Protein AF-A0A4Y6UTY7-F1 (afdb_monomer)

Radius of gyration: 13.92 Å; Cα contacts (8 Å, |Δi|>4): 95; chains: 1; bounding box: 33×20×44 Å

Foldseek 3Di:
DDWWKWKWFAFPVGDIDIATDDPVCVVVCVVPLVPDQWDAGPNDIDGSVRTPDMDMDIDPDDDDDDDDPD

Structure (mmCIF, N/CA/C/O backbone):
data_AF-A0A4Y6UTY7-F1
#
_entry.id   AF-A0A4Y6UTY7-F1
#
loop_
_atom_site.group_PDB
_atom_site.id
_atom_site.type_symbol
_atom_site.label_atom_id
_atom_site.label_alt_id
_atom_site.label_comp_id
_atom_site.label_asym_id
_atom_site.label_entity_id
_atom_site.label_seq_id
_atom_site.pdbx_PDB_ins_code
_atom_site.Cartn_x
_atom_site.Cartn_y
_atom_site.Cartn_z
_atom_site.occupancy
_atom_site.B_iso_or_equiv
_atom_site.auth_seq_id
_atom_site.auth_comp_id
_atom_site.auth_asym_id
_atom_site.auth_atom_id
_atom_site.pdbx_PDB_model_num
ATOM 1 N N . MET A 1 1 ? 18.937 -0.193 -17.989 1.00 49.69 1 MET A N 1
ATOM 2 C CA . MET A 1 1 ? 17.760 0.687 -17.862 1.00 49.69 1 MET A CA 1
ATOM 3 C C . MET A 1 1 ? 17.122 0.309 -16.540 1.00 49.69 1 MET A C 1
ATOM 5 O O . MET A 1 1 ? 17.187 -0.868 -16.215 1.00 49.69 1 MET A O 1
ATOM 9 N N . GLU A 1 2 ? 16.695 1.281 -15.737 1.00 55.12 2 GLU A N 1
ATOM 10 C CA . GLU A 1 2 ? 16.220 1.045 -14.364 1.00 55.12 2 GLU A CA 1
ATOM 11 C C . GLU A 1 2 ? 14.839 0.372 -14.403 1.00 55.12 2 GLU A C 1
ATOM 13 O O . GLU A 1 2 ? 13.925 0.875 -15.054 1.00 55.12 2 GLU A O 1
ATOM 18 N N . GLU A 1 3 ? 14.721 -0.800 -13.778 1.00 59.09 3 GLU A N 1
ATOM 19 C CA . GLU A 1 3 ? 13.464 -1.536 -13.607 1.00 59.09 3 GLU A CA 1
ATOM 20 C C . GLU A 1 3 ? 12.502 -0.689 -12.761 1.00 59.09 3 GLU A C 1
ATOM 22 O O . GLU A 1 3 ? 12.916 -0.054 -11.791 1.00 59.09 3 GLU A O 1
ATOM 27 N N . THR A 1 4 ? 11.230 -0.611 -13.161 1.00 74.56 4 THR A N 1
ATOM 28 C CA . THR A 1 4 ? 10.224 0.160 -12.415 1.00 74.56 4 THR A CA 1
ATOM 29 C C . THR A 1 4 ? 9.362 -0.800 -11.610 1.00 74.56 4 THR A C 1
ATOM 31 O O . THR A 1 4 ? 8.606 -1.588 -12.182 1.00 74.56 4 THR A O 1
ATOM 34 N N . THR A 1 5 ? 9.457 -0.726 -10.286 1.00 82.94 5 THR A N 1
ATOM 35 C CA . THR A 1 5 ? 8.587 -1.481 -9.380 1.00 82.94 5 THR A CA 1
ATOM 36 C C . THR A 1 5 ? 7.235 -0.787 -9.278 1.00 82.94 5 THR A C 1
ATOM 38 O O . THR A 1 5 ? 7.149 0.433 -9.151 1.00 82.94 5 THR A O 1
ATOM 41 N N . VAL A 1 6 ? 6.156 -1.560 -9.336 1.00 86.00 6 VAL A N 1
ATOM 42 C CA . VAL A 1 6 ? 4.786 -1.063 -9.196 1.00 86.00 6 VAL A CA 1
ATOM 43 C C . VAL A 1 6 ? 4.082 -1.822 -8.083 1.00 86.00 6 VAL A C 1
ATOM 45 O O . VAL A 1 6 ? 4.230 -3.040 -7.943 1.00 86.00 6 VAL A O 1
ATOM 48 N N . ILE A 1 7 ? 3.302 -1.095 -7.285 1.00 88.75 7 ILE A N 1
ATOM 49 C CA . ILE A 1 7 ? 2.360 -1.664 -6.323 1.00 88.75 7 ILE A CA 1
ATOM 50 C C . ILE A 1 7 ? 0.940 -1.520 -6.864 1.00 88.75 7 ILE A C 1
ATOM 52 O O . ILE A 1 7 ? 0.517 -0.427 -7.237 1.00 88.75 7 ILE A O 1
ATOM 56 N N . ALA A 1 8 ? 0.193 -2.621 -6.861 1.00 89.56 8 ALA A N 1
ATOM 57 C CA . ALA A 1 8 ? -1.250 -2.604 -7.061 1.00 89.56 8 ALA A CA 1
ATOM 58 C C . ALA A 1 8 ? -1.953 -2.809 -5.718 1.00 89.56 8 ALA A C 1
ATOM 60 O O . ALA A 1 8 ? -1.709 -3.792 -5.009 1.00 89.56 8 ALA A O 1
ATOM 61 N N . ILE A 1 9 ? -2.838 -1.878 -5.373 1.00 90.06 9 ILE A N 1
ATOM 62 C CA . ILE A 1 9 ? -3.584 -1.855 -4.116 1.00 90.06 9 ILE A CA 1
ATOM 63 C C . ILE A 1 9 ? -5.059 -2.062 -4.432 1.00 90.06 9 ILE A C 1
ATOM 65 O O . ILE A 1 9 ? -5.671 -1.272 -5.151 1.00 90.06 9 ILE A O 1
ATOM 69 N N . HIS A 1 10 ? -5.641 -3.117 -3.866 1.00 91.06 10 HIS A N 1
ATOM 70 C CA . HIS A 1 10 ? -7.072 -3.363 -3.950 1.00 91.06 10 HIS A CA 1
ATOM 71 C C . HIS A 1 10 ? -7.784 -2.918 -2.692 1.00 91.06 10 HIS A C 1
ATOM 73 O O . HIS A 1 10 ? -7.531 -3.434 -1.596 1.00 91.06 10 HIS A O 1
ATOM 79 N N . PHE A 1 11 ? -8.742 -2.021 -2.876 1.00 90.88 11 PHE A N 1
ATOM 80 C CA . PHE A 1 11 ? -9.575 -1.518 -1.806 1.00 90.88 11 PHE A CA 1
ATOM 81 C C . PHE A 1 11 ? -10.806 -2.398 -1.571 1.00 90.88 11 PHE A C 1
ATOM 83 O O . PHE A 1 11 ? -11.197 -3.251 -2.373 1.00 90.88 11 PHE A O 1
ATOM 90 N N . THR A 1 12 ? -11.409 -2.226 -0.401 1.00 90.12 12 THR A N 1
ATOM 91 C CA . THR A 1 12 ? -12.593 -2.982 0.032 1.00 90.12 12 THR A CA 1
ATOM 92 C C . THR A 1 12 ? -13.869 -2.601 -0.720 1.00 90.12 12 THR A C 1
ATOM 94 O O . THR A 1 12 ? -14.782 -3.423 -0.798 1.00 90.12 12 THR A O 1
ATOM 97 N N . ASP A 1 13 ? -13.920 -1.405 -1.303 1.00 90.88 13 ASP A N 1
ATOM 98 C CA . ASP A 1 13 ? -14.987 -0.929 -2.197 1.00 90.88 13 ASP A CA 1
ATOM 99 C C . ASP A 1 13 ? -14.871 -1.471 -3.634 1.00 90.88 13 ASP A C 1
ATOM 101 O O . ASP A 1 13 ? -15.825 -1.368 -4.405 1.00 90.88 13 ASP A O 1
ATOM 105 N N . GLY A 1 14 ? -13.753 -2.124 -3.963 1.00 88.38 14 GLY A N 1
ATOM 106 C CA . GLY A 1 14 ? -13.480 -2.700 -5.276 1.00 88.38 14 GLY A CA 1
ATOM 107 C C . GLY A 1 14 ? -12.651 -1.808 -6.199 1.00 88.38 14 GLY A C 1
ATOM 108 O O . GLY A 1 14 ? -12.396 -2.227 -7.327 1.00 88.38 14 GLY A O 1
ATOM 109 N N . GLU A 1 15 ? -12.218 -0.626 -5.751 1.00 90.88 15 GLU A N 1
ATOM 110 C CA . GLU A 1 15 ? -11.287 0.208 -6.512 1.00 90.88 15 GLU A CA 1
ATOM 111 C C . GLU A 1 15 ? -9.871 -0.397 -6.522 1.00 90.88 15 GLU A C 1
ATOM 113 O O . GLU A 1 15 ? -9.446 -1.088 -5.587 1.00 90.88 15 GLU A O 1
ATOM 118 N N . VAL A 1 16 ? -9.144 -0.137 -7.612 1.00 89.50 16 VAL A N 1
ATOM 119 C CA . VAL A 1 16 ? -7.753 -0.557 -7.813 1.00 89.50 16 VAL A CA 1
ATOM 120 C C . VAL A 1 16 ? -6.905 0.685 -8.023 1.00 89.50 16 VAL A C 1
ATOM 122 O O . VAL A 1 16 ? -7.256 1.529 -8.848 1.00 89.50 16 VAL A O 1
ATOM 125 N N . LEU A 1 17 ? -5.797 0.786 -7.295 1.00 89.50 17 LEU A N 1
ATOM 126 C CA . LEU A 1 17 ? -4.813 1.849 -7.467 1.00 89.50 17 LEU A CA 1
ATOM 127 C C . LEU A 1 17 ? -3.447 1.239 -7.765 1.00 89.50 17 LEU A C 1
ATOM 129 O O . LEU A 1 17 ? -2.941 0.439 -6.981 1.00 89.50 17 LEU A O 1
ATOM 133 N N . GLU A 1 18 ? -2.869 1.630 -8.895 1.00 89.62 18 GLU A N 1
ATOM 134 C CA . GLU A 1 18 ? -1.534 1.225 -9.332 1.00 89.62 18 GLU A CA 1
ATOM 135 C C . GLU A 1 18 ? -0.591 2.424 -9.204 1.00 89.62 18 GLU A C 1
ATOM 137 O O . GLU A 1 18 ? -0.874 3.492 -9.750 1.00 89.62 18 GLU A O 1
ATOM 142 N N . LEU A 1 19 ? 0.504 2.258 -8.459 1.00 88.31 19 LEU A N 1
ATOM 143 C CA . LEU A 1 19 ? 1.490 3.311 -8.199 1.00 88.31 19 LEU A CA 1
ATOM 144 C C . LEU A 1 19 ? 2.896 2.806 -8.504 1.00 88.31 19 LEU A C 1
ATOM 146 O O . LEU A 1 19 ? 3.273 1.713 -8.075 1.00 88.31 19 LEU A O 1
ATOM 150 N N . GLY A 1 20 ? 3.675 3.618 -9.214 1.00 87.31 20 GLY A N 1
ATOM 151 C CA . GLY A 1 20 ? 5.106 3.385 -9.366 1.00 87.31 20 GLY A CA 1
ATOM 152 C C . GLY A 1 20 ? 5.817 3.682 -8.052 1.00 87.31 20 GLY A C 1
ATOM 153 O O . GLY A 1 20 ? 5.567 4.715 -7.438 1.00 87.31 20 GLY A O 1
ATOM 154 N N . ILE A 1 21 ? 6.684 2.773 -7.621 1.00 86.19 21 ILE A N 1
ATOM 155 C CA . ILE A 1 21 ? 7.464 2.911 -6.393 1.00 86.19 21 ILE A CA 1
ATOM 156 C C . ILE A 1 21 ? 8.919 2.528 -6.641 1.00 86.19 21 ILE A C 1
ATOM 158 O O . ILE A 1 21 ? 9.250 1.748 -7.535 1.00 86.19 21 ILE A O 1
ATOM 162 N N . THR A 1 22 ? 9.803 3.070 -5.818 1.00 84.94 22 THR A N 1
ATOM 163 C CA . THR A 1 22 ? 11.217 2.682 -5.800 1.00 84.94 22 THR A CA 1
ATOM 164 C C . THR A 1 22 ? 11.456 1.425 -4.951 1.00 84.94 22 THR A C 1
ATOM 166 O O . THR A 1 22 ? 10.610 1.031 -4.147 1.00 84.94 22 THR A O 1
ATOM 169 N N . GLU A 1 23 ? 12.629 0.795 -5.092 1.00 81.06 23 GLU A N 1
ATOM 170 C CA . GLU A 1 23 ? 13.034 -0.351 -4.255 1.00 81.06 23 GLU A CA 1
ATOM 171 C C . GLU A 1 23 ? 13.080 0.016 -2.757 1.00 81.06 23 GLU A C 1
ATOM 173 O O . GLU A 1 23 ? 12.604 -0.741 -1.914 1.00 81.06 23 GLU A O 1
ATOM 178 N N . GLU A 1 24 ? 13.553 1.222 -2.422 1.00 83.31 24 GLU A N 1
ATOM 179 C CA . GLU A 1 24 ? 13.573 1.722 -1.038 1.00 83.31 24 GLU A CA 1
ATOM 180 C C . GLU A 1 24 ? 12.151 1.886 -0.469 1.00 83.31 24 GLU A C 1
ATOM 182 O O . GLU A 1 24 ? 11.887 1.554 0.690 1.00 83.31 24 GLU A O 1
ATOM 187 N N . GLU A 1 25 ? 11.208 2.371 -1.282 1.00 85.12 25 GLU A N 1
ATOM 188 C CA . GLU A 1 25 ? 9.804 2.466 -0.880 1.00 85.12 25 GLU A CA 1
ATOM 189 C C . GLU A 1 25 ? 9.177 1.087 -0.694 1.00 85.12 25 GLU A C 1
ATOM 191 O O . GLU A 1 25 ? 8.462 0.884 0.284 1.00 85.12 25 GLU A O 1
ATOM 196 N N . PHE A 1 26 ? 9.473 0.128 -1.573 1.00 83.25 26 PHE A N 1
ATOM 197 C CA . PHE A 1 26 ? 9.001 -1.250 -1.444 1.00 83.25 26 PHE A CA 1
ATOM 198 C C . PHE A 1 26 ? 9.373 -1.860 -0.084 1.00 83.25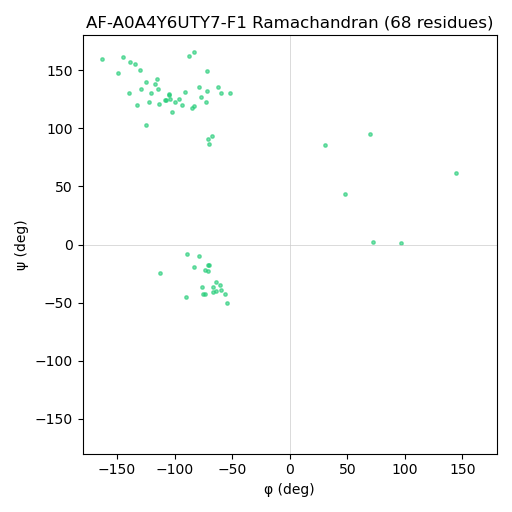 26 PHE A C 1
ATOM 200 O O . PHE A 1 26 ? 8.493 -2.354 0.628 1.00 83.25 26 PHE A O 1
ATOM 207 N N . GLU A 1 27 ? 10.644 -1.765 0.319 1.00 83.38 27 GLU A N 1
ATOM 208 C CA . GLU A 1 27 ? 11.108 -2.311 1.602 1.00 83.38 27 GLU A CA 1
ATOM 209 C C . GLU A 1 27 ? 10.456 -1.619 2.809 1.00 83.38 27 GLU A C 1
ATOM 211 O O . GLU A 1 27 ? 10.208 -2.247 3.843 1.00 83.38 27 GLU A O 1
ATOM 216 N N . ARG A 1 28 ? 10.145 -0.323 2.687 1.00 85.75 28 ARG A N 1
ATOM 217 C CA . ARG A 1 28 ? 9.484 0.450 3.746 1.00 85.75 28 ARG A CA 1
ATOM 218 C C . ARG A 1 28 ? 7.991 0.121 3.856 1.00 85.75 28 ARG A C 1
ATOM 220 O O . ARG A 1 28 ? 7.467 -0.021 4.965 1.00 85.75 28 ARG A O 1
ATOM 227 N N . LEU A 1 29 ? 7.307 -0.008 2.719 1.00 82.94 29 LEU A N 1
ATOM 228 C CA . LEU A 1 29 ? 5.848 -0.100 2.636 1.00 82.94 29 LEU A CA 1
ATOM 229 C C . LEU A 1 29 ? 5.278 -1.374 3.253 1.00 82.94 29 LEU A C 1
ATOM 231 O O . LEU A 1 29 ? 4.226 -1.301 3.889 1.00 82.94 29 LEU A O 1
ATOM 235 N N . ASP A 1 30 ? 5.962 -2.512 3.128 1.00 76.75 30 ASP A N 1
ATOM 236 C CA . ASP A 1 30 ? 5.505 -3.777 3.725 1.00 76.75 30 ASP A CA 1
ATOM 237 C C . ASP A 1 30 ? 5.292 -3.646 5.252 1.00 76.75 30 ASP A C 1
ATOM 239 O O . ASP A 1 30 ? 4.263 -4.050 5.810 1.00 76.75 30 ASP A O 1
ATOM 243 N N . GLY A 1 31 ? 6.220 -2.963 5.931 1.00 77.25 31 GLY A N 1
ATOM 244 C CA . GLY A 1 31 ? 6.125 -2.685 7.366 1.00 77.25 31 GLY A CA 1
ATOM 245 C C . GLY A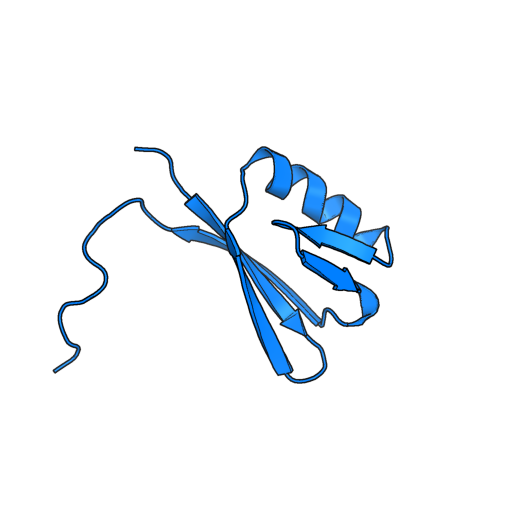 1 31 ? 5.140 -1.566 7.720 1.00 77.25 31 GLY A C 1
ATOM 246 O O . GLY A 1 31 ? 4.452 -1.643 8.743 1.00 77.25 31 GLY A O 1
ATOM 247 N N . GLU A 1 32 ? 5.048 -0.522 6.895 1.00 84.38 32 GLU A N 1
ATOM 248 C CA . GLU A 1 32 ? 4.174 0.625 7.168 1.00 84.38 32 GLU A CA 1
ATOM 249 C C . GLU A 1 32 ? 2.693 0.309 6.959 1.00 84.38 32 GLU A C 1
ATOM 251 O O . GLU A 1 32 ? 1.876 0.676 7.807 1.00 84.38 32 GLU A O 1
ATOM 256 N N . ILE A 1 33 ? 2.345 -0.410 5.886 1.00 81.94 33 ILE A N 1
ATOM 257 C CA . ILE A 1 33 ? 0.954 -0.759 5.560 1.00 81.94 33 ILE A CA 1
ATOM 258 C C . ILE A 1 33 ? 0.321 -1.592 6.681 1.00 81.94 33 ILE A C 1
ATOM 260 O O . ILE A 1 33 ? -0.861 -1.447 6.990 1.00 81.94 33 ILE A O 1
ATOM 264 N N . THR A 1 34 ? 1.116 -2.447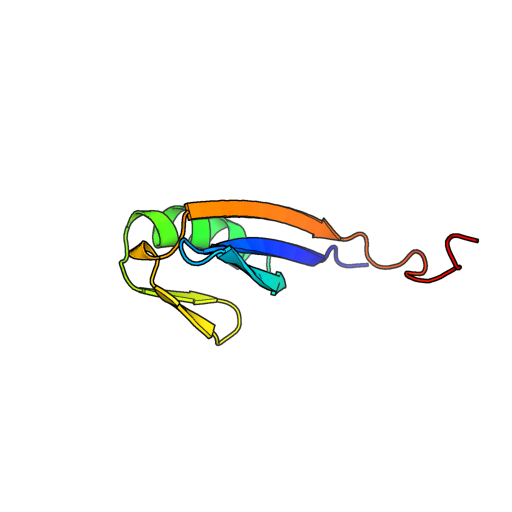 7.321 1.00 76.12 34 THR A N 1
ATOM 265 C CA . THR A 1 34 ? 0.655 -3.329 8.399 1.00 76.12 34 THR A CA 1
ATOM 266 C C . THR A 1 34 ? 0.613 -2.651 9.772 1.00 76.12 34 THR A C 1
ATOM 268 O O . THR A 1 34 ? -0.093 -3.131 10.662 1.00 76.12 34 THR A O 1
ATOM 271 N N . SER A 1 35 ? 1.325 -1.533 9.956 1.00 82.44 35 SER A N 1
ATOM 272 C CA . SER A 1 35 ? 1.529 -0.903 11.271 1.00 82.44 35 SER A CA 1
ATOM 273 C C . SER A 1 35 ? 0.850 0.460 11.436 1.00 82.44 35 SER A C 1
ATOM 275 O O . SER A 1 35 ? 0.549 0.851 12.566 1.00 82.44 35 SER A O 1
ATOM 277 N N . ASN A 1 36 ? 0.592 1.186 10.344 1.00 85.94 36 ASN A N 1
ATOM 278 C CA . ASN A 1 36 ? 0.029 2.535 10.371 1.00 85.94 36 ASN A CA 1
ATOM 279 C C . ASN A 1 36 ? -1.338 2.582 9.679 1.00 85.94 36 ASN A C 1
ATOM 281 O O . ASN A 1 36 ? -1.487 2.005 8.609 1.00 85.94 36 ASN A O 1
ATOM 285 N N . PRO A 1 37 ? -2.336 3.303 10.226 1.00 86.94 37 PRO A N 1
ATOM 286 C CA . PRO A 1 37 ? -3.656 3.446 9.600 1.00 86.94 37 PRO A CA 1
ATOM 287 C C . PRO A 1 37 ? -3.649 4.331 8.343 1.00 86.94 37 PRO A C 1
ATOM 289 O O . PRO A 1 37 ? -4.599 4.297 7.566 1.00 86.94 37 PRO A O 1
ATOM 292 N N . TRP A 1 38 ? -2.602 5.138 8.157 1.00 90.88 38 TRP A N 1
ATOM 293 C CA . TRP A 1 38 ? -2.440 6.048 7.027 1.00 90.88 38 TRP A CA 1
ATOM 294 C C . TRP A 1 38 ? -0.991 6.017 6.555 1.00 90.88 38 TRP A C 1
ATOM 296 O O . TRP A 1 38 ? -0.086 6.161 7.377 1.00 90.88 38 TRP A O 1
ATOM 306 N N . VAL A 1 39 ? -0.790 5.843 5.252 1.00 89.56 39 VAL A N 1
ATOM 307 C CA . VAL A 1 39 ? 0.529 5.805 4.604 1.00 89.56 39 VAL A CA 1
ATOM 308 C C . VAL A 1 39 ? 0.541 6.754 3.409 1.00 89.56 39 VAL A C 1
ATOM 310 O O . VAL A 1 39 ? -0.504 6.988 2.805 1.00 89.56 39 VAL A O 1
ATOM 313 N N . GLU A 1 40 ? 1.698 7.319 3.074 1.00 87.94 40 GLU A N 1
ATOM 314 C CA . GLU A 1 40 ? 1.878 8.137 1.870 1.00 87.94 40 GLU A CA 1
ATOM 315 C C . GLU A 1 40 ? 2.706 7.356 0.845 1.00 87.94 40 GLU A C 1
ATOM 317 O O . GLU A 1 40 ? 3.799 6.889 1.167 1.00 87.94 40 GLU A O 1
ATOM 322 N N . ILE A 1 41 ? 2.165 7.194 -0.365 1.00 85.69 41 ILE A N 1
ATOM 323 C CA . ILE A 1 41 ? 2.787 6.456 -1.473 1.00 85.69 41 ILE A CA 1
ATOM 324 C C . ILE A 1 41 ? 2.675 7.312 -2.731 1.00 85.69 41 ILE A C 1
ATOM 326 O O . ILE A 1 41 ? 1.560 7.661 -3.118 1.00 85.69 41 ILE A O 1
ATOM 330 N N . ASP A 1 42 ? 3.801 7.675 -3.350 1.00 82.94 42 ASP A N 1
ATOM 331 C CA . ASP A 1 42 ? 3.828 8.521 -4.557 1.00 82.94 42 ASP A CA 1
ATOM 332 C C . ASP A 1 42 ? 2.947 9.792 -4.429 1.00 82.94 42 ASP A C 1
ATOM 334 O O . ASP A 1 42 ? 2.124 10.125 -5.279 1.00 82.94 42 ASP A O 1
ATOM 338 N N . GLY A 1 43 ? 3.016 10.463 -3.271 1.00 84.44 43 GLY A N 1
ATOM 339 C CA . GLY A 1 43 ? 2.210 11.655 -2.963 1.00 84.44 43 GLY A CA 1
ATOM 340 C C . GLY A 1 43 ? 0.716 11.404 -2.697 1.00 84.44 43 GLY A C 1
ATOM 341 O O . GLY A 1 43 ? -0.026 12.355 -2.442 1.00 84.44 43 GLY A O 1
ATOM 342 N N . ASN A 1 44 ? 0.261 10.148 -2.715 1.00 84.56 44 ASN A N 1
ATOM 343 C CA . ASN A 1 44 ? -1.102 9.755 -2.370 1.00 84.56 44 ASN A CA 1
ATOM 344 C C . ASN A 1 44 ? -1.176 9.295 -0.912 1.00 84.56 44 ASN A C 1
ATOM 346 O O . ASN A 1 44 ? -0.482 8.366 -0.502 1.00 84.56 44 ASN A O 1
ATOM 350 N N . THR A 1 45 ? -2.063 9.905 -0.125 1.00 90.88 45 THR A N 1
ATOM 351 C CA . THR A 1 45 ? -2.358 9.445 1.238 1.00 90.88 45 THR A CA 1
ATOM 352 C C . THR A 1 45 ? -3.408 8.334 1.207 1.00 90.88 45 THR A C 1
ATOM 354 O O . THR A 1 45 ? -4.555 8.563 0.823 1.00 90.88 45 THR A O 1
ATOM 357 N N . ILE A 1 46 ? -3.034 7.141 1.660 1.00 89.50 46 ILE A N 1
ATOM 358 C CA . ILE A 1 46 ? -3.848 5.926 1.607 1.00 89.50 46 ILE A CA 1
ATOM 359 C C . ILE A 1 46 ? -4.211 5.478 3.020 1.00 89.50 46 ILE A C 1
ATOM 361 O O . ILE A 1 46 ? -3.359 5.409 3.904 1.00 89.50 46 ILE A O 1
ATOM 365 N N . ASN A 1 47 ? -5.486 5.146 3.231 1.00 91.06 47 ASN A N 1
ATOM 366 C CA . ASN A 1 47 ? -5.945 4.512 4.462 1.00 91.06 47 ASN A CA 1
ATOM 367 C C . ASN A 1 47 ? -5.700 3.002 4.387 1.00 91.06 47 ASN A C 1
ATOM 369 O O . ASN A 1 47 ? -6.272 2.321 3.541 1.00 91.06 47 ASN A O 1
ATOM 373 N N . THR A 1 48 ? -4.896 2.445 5.283 1.00 88.94 48 THR A N 1
ATOM 374 C CA . THR A 1 48 ? -4.559 1.014 5.226 1.00 88.94 48 THR A CA 1
ATOM 375 C C . THR A 1 48 ? -5.713 0.116 5.660 1.00 88.94 48 THR A C 1
ATOM 377 O O . THR A 1 48 ? -5.797 -1.029 5.224 1.00 88.94 48 THR A O 1
ATOM 380 N N . ALA A 1 49 ? -6.669 0.634 6.438 1.00 89.69 49 ALA A N 1
ATOM 381 C CA . ALA A 1 49 ? -7.864 -0.112 6.832 1.00 89.69 49 ALA A CA 1
ATOM 382 C C . ALA A 1 49 ? -8.834 -0.350 5.664 1.00 89.69 49 ALA A C 1
ATOM 384 O O . ALA A 1 49 ? -9.708 -1.213 5.770 1.00 89.69 49 ALA A O 1
ATOM 385 N N . THR A 1 50 ? -8.712 0.403 4.564 1.00 91.00 50 THR A N 1
ATOM 386 C CA . THR A 1 50 ? -9.521 0.182 3.358 1.00 91.00 50 THR A CA 1
ATOM 387 C C . THR A 1 50 ? -8.868 -0.795 2.389 1.00 91.00 50 THR A C 1
ATOM 389 O O . THR A 1 50 ? -9.534 -1.208 1.441 1.00 91.00 50 THR A O 1
ATOM 392 N N . ILE A 1 51 ? -7.617 -1.204 2.630 1.00 90.75 51 ILE A N 1
ATOM 393 C CA . ILE A 1 51 ? -6.884 -2.158 1.796 1.00 90.75 51 ILE A CA 1
ATOM 394 C C . ILE A 1 51 ? -7.375 -3.573 2.095 1.00 90.75 51 ILE A C 1
ATOM 396 O O . ILE A 1 51 ? -7.390 -4.034 3.236 1.00 90.75 51 ILE A O 1
ATOM 400 N N . LYS A 1 52 ? -7.761 -4.292 1.044 1.00 90.25 52 LYS A N 1
ATOM 401 C CA . LYS A 1 52 ? -8.120 -5.708 1.116 1.00 90.25 52 LYS A CA 1
ATOM 402 C C . LYS A 1 52 ? -6.898 -6.597 0.893 1.00 90.25 52 LYS A C 1
ATOM 404 O O . LYS A 1 52 ? -6.731 -7.590 1.593 1.00 90.25 52 LYS A O 1
ATOM 409 N N . TYR A 1 53 ? -6.093 -6.270 -0.113 1.00 88.75 53 TYR A N 1
ATOM 410 C CA . TYR A 1 53 ? -4.816 -6.911 -0.426 1.00 88.75 53 TYR A CA 1
ATOM 411 C C . TYR A 1 53 ? -4.008 -6.013 -1.367 1.00 88.75 53 TYR A C 1
ATOM 413 O O . TYR A 1 53 ? -4.572 -5.150 -2.040 1.00 88.75 53 TYR A O 1
ATOM 421 N N . PHE A 1 54 ? -2.698 -6.227 -1.413 1.00 88.62 54 PHE A N 1
ATOM 422 C CA . PHE A 1 54 ? -1.778 -5.558 -2.326 1.00 88.62 54 PHE A CA 1
ATOM 423 C C . PHE A 1 54 ? -0.759 -6.568 -2.859 1.00 88.62 54 PHE A C 1
ATOM 425 O O . PHE A 1 54 ? -0.535 -7.611 -2.237 1.00 88.62 54 PHE A O 1
ATOM 432 N N . TRP A 1 55 ? -0.164 -6.278 -4.010 1.00 88.94 55 TRP A N 1
ATOM 433 C CA . TRP A 1 55 ? 0.994 -7.013 -4.516 1.00 88.94 55 TRP A CA 1
ATOM 434 C C . TRP A 1 55 ? 1.932 -6.076 -5.260 1.00 88.94 55 TRP A C 1
ATOM 436 O O . TRP A 1 55 ? 1.542 -4.996 -5.706 1.00 88.94 55 TRP A O 1
ATOM 446 N N . PHE A 1 56 ? 3.163 -6.540 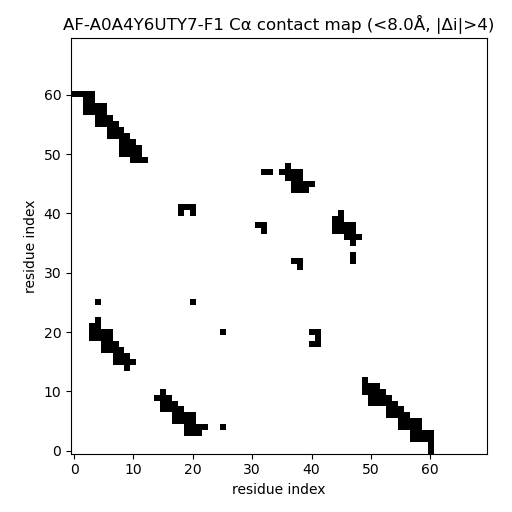-5.413 1.00 87.19 56 PHE A N 1
ATOM 447 C CA . PHE A 1 56 ? 4.216 -5.835 -6.116 1.00 87.19 56 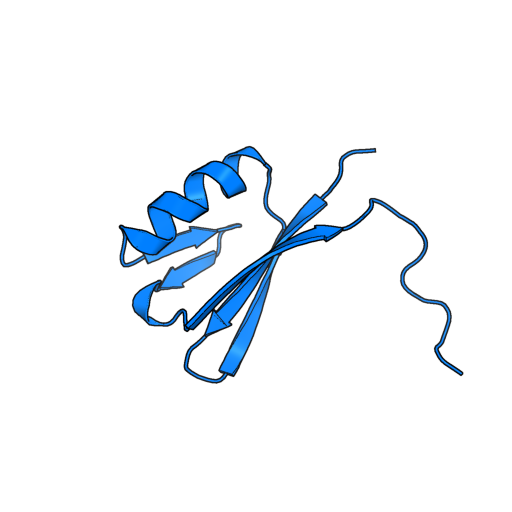PHE A CA 1
ATOM 448 C C . PHE A 1 56 ? 4.612 -6.615 -7.357 1.00 87.19 56 PHE A C 1
ATOM 450 O O . PHE A 1 56 ? 4.618 -7.850 -7.345 1.00 87.19 56 PHE A O 1
ATOM 457 N N . TYR A 1 57 ? 4.910 -5.896 -8.427 1.00 85.62 57 TYR A N 1
ATOM 458 C CA . TYR A 1 57 ? 5.412 -6.469 -9.664 1.00 85.62 57 TYR A CA 1
ATOM 459 C C . TYR A 1 57 ? 6.333 -5.470 -10.348 1.00 85.62 57 TYR A C 1
ATOM 461 O O . TYR A 1 57 ? 6.163 -4.257 -10.242 1.00 85.62 57 TYR A O 1
ATOM 469 N N . GLU A 1 58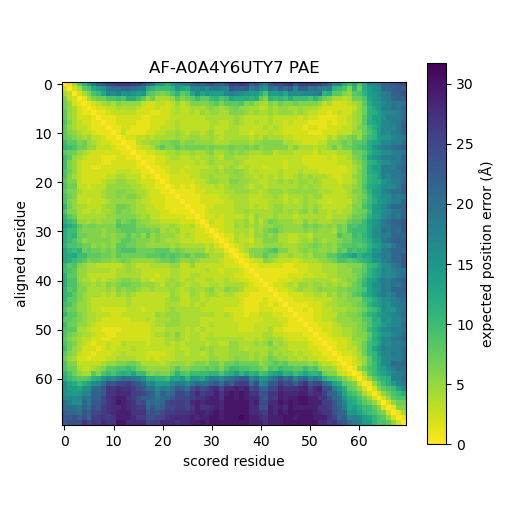 ? 7.328 -6.000 -11.037 1.00 85.06 58 GLU A N 1
ATOM 470 C CA . GLU A 1 58 ? 8.278 -5.209 -11.802 1.00 85.06 58 GLU A CA 1
ATOM 471 C C . GLU A 1 58 ? 7.752 -5.074 -13.228 1.00 85.06 58 GLU A C 1
ATOM 473 O O . GLU A 1 58 ? 7.342 -6.061 -13.852 1.00 85.06 58 GLU A O 1
ATOM 478 N N . ILE A 1 59 ? 7.738 -3.846 -13.739 1.00 78.38 59 ILE A N 1
ATOM 479 C CA . ILE A 1 59 ? 7.488 -3.593 -15.151 1.00 78.38 59 ILE A CA 1
ATOM 480 C C . ILE A 1 59 ? 8.855 -3.513 -15.836 1.00 78.38 59 ILE A C 1
ATOM 482 O O . ILE A 1 59 ? 9.666 -2.650 -15.476 1.00 78.38 59 ILE A O 1
ATOM 486 N N . PRO A 1 60 ? 9.135 -4.389 -16.818 1.00 73.81 60 PRO A N 1
ATOM 487 C CA . PRO A 1 60 ? 10.355 -4.277 -17.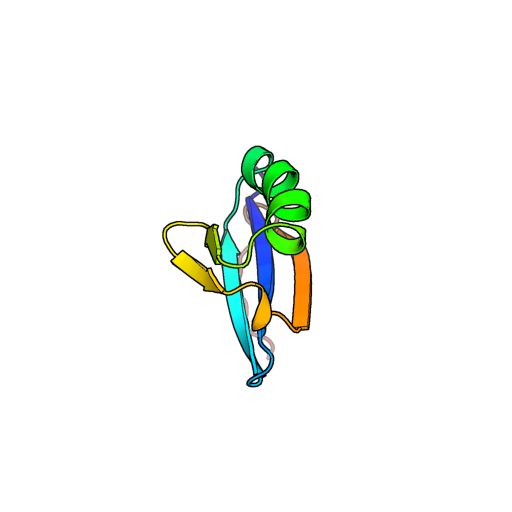599 1.00 73.81 60 PRO A CA 1
ATOM 488 C C . PRO A 1 60 ? 10.365 -2.920 -18.308 1.00 73.81 60 PRO A C 1
ATOM 490 O O . PRO A 1 60 ? 9.386 -2.530 -18.945 1.00 73.81 60 PRO A O 1
ATOM 493 N N . ALA A 1 61 ? 11.472 -2.190 -18.181 1.00 62.91 61 ALA A N 1
ATOM 494 C CA . ALA A 1 61 ? 11.670 -0.930 -18.882 1.00 62.91 61 ALA A CA 1
ATOM 495 C C . ALA A 1 61 ? 11.790 -1.196 -20.398 1.00 62.91 61 ALA A C 1
ATOM 497 O O . ALA A 1 61 ? 12.879 -1.473 -20.892 1.00 62.91 61 ALA A O 1
ATOM 498 N N . ASP A 1 62 ? 10.653 -1.096 -21.092 1.00 63.09 62 ASP A N 1
ATOM 499 C CA . ASP A 1 62 ? 10.467 -1.093 -22.551 1.00 63.09 62 ASP A CA 1
ATOM 5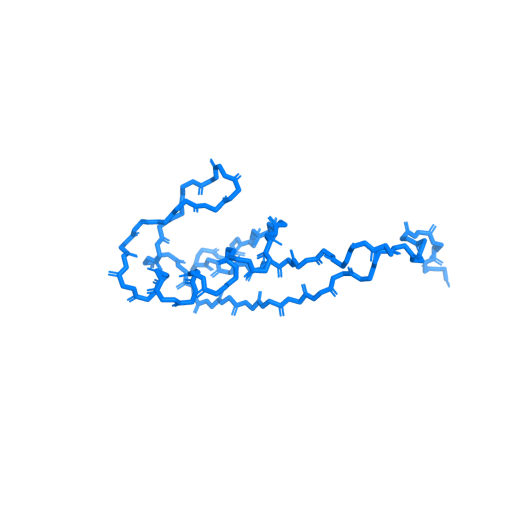00 C C . ASP A 1 62 ? 10.734 -2.419 -23.306 1.00 63.09 62 ASP A C 1
ATOM 502 O O . ASP A 1 62 ? 11.833 -2.705 -23.775 1.00 63.09 62 ASP A O 1
ATOM 506 N N . GLU A 1 63 ? 9.660 -3.182 -23.531 1.00 53.22 63 GLU A N 1
ATOM 507 C CA . GLU A 1 63 ? 9.278 -3.590 -24.891 1.00 53.22 63 GLU A CA 1
ATOM 508 C C . GLU A 1 63 ? 7.821 -3.134 -25.087 1.00 53.22 63 GLU A C 1
ATOM 510 O O . GLU A 1 63 ? 6.907 -3.711 -24.503 1.00 53.22 63 GLU A O 1
ATOM 515 N N . GLU A 1 64 ? 7.624 -2.036 -25.822 1.00 50.34 64 GLU A N 1
ATOM 516 C CA . GLU A 1 64 ? 6.396 -1.677 -26.553 1.00 50.34 64 GLU A CA 1
ATOM 517 C C . GLU A 1 64 ? 5.059 -2.168 -25.958 1.00 50.34 64 GLU A C 1
ATOM 519 O O . GLU A 1 64 ? 4.464 -3.157 -26.392 1.00 50.34 64 GLU A O 1
ATOM 524 N N . ALA A 1 65 ? 4.492 -1.404 -25.024 1.00 49.38 65 ALA A N 1
ATOM 525 C CA . ALA A 1 65 ? 3.068 -1.507 -24.734 1.00 49.38 65 ALA A CA 1
ATOM 526 C C . ALA A 1 65 ? 2.258 -0.910 -25.902 1.00 49.38 65 ALA A C 1
ATOM 528 O O . ALA A 1 65 ? 1.940 0.281 -25.900 1.00 49.38 65 ALA A O 1
ATOM 529 N N . GLY A 1 66 ? 1.900 -1.746 -26.884 1.00 47.59 66 GLY A N 1
ATOM 530 C CA . GLY A 1 66 ? 0.763 -1.476 -27.768 1.00 47.59 66 GLY A CA 1
ATOM 531 C C . GLY A 1 66 ? 0.888 -1.903 -29.229 1.00 47.59 66 GLY A C 1
ATOM 532 O O . GLY A 1 66 ? 0.731 -1.053 -30.099 1.00 47.59 66 GLY A O 1
ATOM 533 N N . GLU A 1 67 ? 1.044 -3.198 -29.518 1.00 43.12 67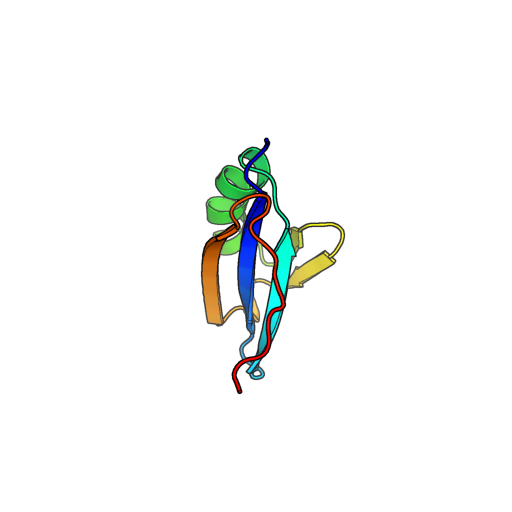 GLU A N 1
ATOM 534 C CA . GLU A 1 67 ? 0.506 -3.754 -30.768 1.00 43.12 67 GLU A CA 1
ATOM 535 C C . GLU A 1 67 ? -0.760 -4.561 -30.452 1.00 43.12 67 GLU A C 1
ATOM 537 O O . GLU A 1 67 ? -0.824 -5.353 -29.511 1.00 43.12 67 GLU A O 1
ATOM 542 N N . GLU A 1 68 ? -1.808 -4.231 -31.194 1.00 45.94 68 GLU A N 1
ATOM 543 C CA . GLU A 1 68 ? -3.198 -4.611 -30.999 1.00 45.94 68 GLU A CA 1
ATOM 544 C C . GLU A 1 68 ? -3.385 -6.128 -30.845 1.00 45.94 68 GLU A C 1
ATOM 546 O O . GLU A 1 68 ? -2.961 -6.914 -31.690 1.00 45.94 68 GLU A O 1
ATOM 551 N N . ALA A 1 69 ? -4.115 -6.547 -29.808 1.00 43.84 69 ALA A N 1
ATOM 552 C CA . ALA A 1 69 ? -4.755 -7.858 -29.813 1.00 43.84 69 ALA A CA 1
ATOM 553 C C . ALA A 1 69 ? -5.909 -7.833 -30.837 1.00 43.84 69 ALA A C 1
ATOM 555 O O . ALA A 1 69 ? -7.048 -7.511 -30.490 1.00 43.84 69 ALA A O 1
ATOM 556 N N . LEU A 1 70 ? -5.575 -8.111 -32.100 1.00 36.84 70 LEU A N 1
ATOM 557 C CA . LEU A 1 70 ? -6.488 -8.398 -33.214 1.00 36.84 70 LEU A CA 1
ATOM 558 C C . LEU A 1 70 ? -6.747 -9.905 -33.334 1.00 36.84 70 LEU A C 1
ATOM 560 O O . LEU A 1 70 ? -5.769 -10.686 -33.297 1.00 36.84 70 LEU A O 1
#

Nearest PDB structures (foldseek):
  6sg9-assembly1_DB  TM=4.771E-01  e=5.051E-02  Trypanosoma brucei brucei
  6hiv-assembly1_DB  TM=4.867E-01  e=1.453E-01  Trypanosoma brucei brucei
  7aor-assembly1_ab  TM=4.307E-01  e=2.110E-01  Trypanosoma cruzi strain CL Brener
  1ywl-assembly1_A  TM=3.741E-01  e=1.642E+00  Enterococcus faecalis
  8vym-assembly1_A  TM=4.520E-01  e=7.299E+00  Human betaherpesvirus 5

Mean predicted aligned error: 8.27 Å

Sequence (70 aa):
MEETTVIAIHFTDGEVLELGITEEEFERLDGEITSNPWVEIDGNTINTATIKYFWFYEIPADEEAGEEAL

Organism: Saccharibacillus brassicae (NCBI:txid2583377)

Solvent-accessible surface area (backbone atoms only — not comparable to full-atom values): 4421 Å² total; per-residue (Å²): 129,77,71,43,37,32,38,42,39,33,33,72,90,68,54,76,48,78,44,74,42,52,74,71,51,52,70,49,42,68,58,44,55,77,72,35,66,62,49,74,54,86,90,41,81,41,56,37,84,46,50,68,51,69,52,74,50,73,45,77,69,78,79,78,94,77,77,81,96,122

pLDDT: mean 79.58, std 14.69, range [36.84, 91.06]

Secondary structure (DSSP, 8-state):
---EEEEEEEETTS-EEEEEE-HHHHHHHHHHHHH-SEEEETTEEEEGGGEEEEEEEEEPS-S-S-----